Protein AF-B5I6D5-F1 (afdb_monomer)

InterPro domains:
  IPR000600 ROK family [PF00480] (2-60)
  IPR043129 ATPase, nucleotide binding domain [SSF53067] (3-64)

Radius of gyration: 16.86 Å; Cα contacts (8 Å, |Δi|>4): 44; chains: 1; bounding box: 32×17×51 Å

Organism: Streptomyces sviceus (strain ATCC 29083 / DSM 924 / JCM 4929 / NBRC 13980 / NCIMB 11184 / NRRL 5439 / UC 5370) (NCBI:txid463191)

Solvent-accessible surface area (backbone atoms only — not comparable to full-atom values): 4245 Å² total; per-residue (Å²): 138,86,56,57,70,46,74,39,56,70,79,69,39,71,55,46,62,84,51,52,50,60,49,52,51,50,48,60,72,64,37,85,46,82,68,49,72,63,48,41,81,43,64,50,86,53,64,87,48,43,61,59,53,49,53,52,50,53,56,51,52,54,50,53,54,56,65,74,75,111

Foldseek 3Di:
DQAQEDEDADPLLVPPCVPVVVVVVVLVVVPPDVRSPRYYYYYDPCHPCCVVVVVVVVVVVVVVVVVVVD

Secondary structure (DSSP, 8-state):
----EEEE-TTGGGGTHHHHHHHHHHHHHH--STTTTTPEEEE-SSGGGHHHHHHHHHHHHHHHHHHH--

Mean predicted aligned error: 7.59 Å

Sequence (70 aa):
MEIDIAVIGGGVGKAGDVLFDPLRKALADYATLSFVQRLTIVPAQMGTDAGLVGAAAAALAKRTDTAAVV

pLDDT: mean 82.56, std 12.43, range [51.69, 95.56]

Structure (mmCIF, N/CA/C/O backbone):
data_AF-B5I6D5-F1
#
_entry.id   AF-B5I6D5-F1
#
loop_
_atom_site.group_PDB
_atom_site.id
_atom_site.type_symbol
_atom_site.label_atom_id
_atom_site.label_alt_id
_atom_site.label_comp_id
_atom_site.label_asym_id
_atom_site.label_entity_id
_atom_site.label_seq_id
_atom_site.pdbx_PDB_ins_code
_atom_site.Cartn_x
_atom_site.Cartn_y
_atom_site.Cartn_z
_atom_site.occupancy
_atom_site.B_iso_or_equiv
_atom_site.auth_seq_id
_atom_site.auth_comp_id
_atom_site.auth_asym_id
_atom_site.auth_atom_id
_atom_site.pdbx_PDB_model_num
ATOM 1 N N . MET A 1 1 ? -14.898 8.937 -7.118 1.00 54.69 1 MET A N 1
ATOM 2 C CA . MET A 1 1 ? -13.964 7.796 -7.140 1.00 54.69 1 MET A CA 1
ATOM 3 C C . MET A 1 1 ? -14.290 6.948 -5.929 1.00 54.69 1 MET A C 1
ATOM 5 O O . MET A 1 1 ? -14.174 7.457 -4.822 1.00 54.69 1 MET A O 1
ATOM 9 N N . GLU A 1 2 ? -14.800 5.740 -6.137 1.00 73.62 2 GLU A N 1
ATOM 10 C CA . GLU A 1 2 ? -15.009 4.748 -5.077 1.00 73.62 2 GLU A CA 1
ATOM 11 C C . GLU A 1 2 ? -13.764 3.854 -5.031 1.00 73.62 2 GLU A C 1
ATOM 13 O O . GLU A 1 2 ? -13.212 3.541 -6.086 1.00 73.62 2 GLU A O 1
ATOM 18 N N . ILE A 1 3 ? -13.255 3.545 -3.836 1.00 79.44 3 ILE A N 1
ATOM 19 C CA . ILE A 1 3 ? -12.039 2.740 -3.663 1.00 79.44 3 ILE A CA 1
ATOM 20 C C . ILE A 1 3 ? -12.413 1.473 -2.904 1.00 79.44 3 ILE A C 1
ATOM 22 O O . ILE A 1 3 ? -12.829 1.547 -1.751 1.00 79.44 3 ILE A O 1
ATOM 26 N N . ASP A 1 4 ? -12.201 0.323 -3.539 1.00 85.00 4 ASP A N 1
ATOM 27 C CA . ASP A 1 4 ? -12.506 -0.987 -2.955 1.00 85.00 4 ASP A CA 1
ATOM 28 C C . ASP A 1 4 ? -11.298 -1.624 -2.255 1.00 85.00 4 ASP A C 1
ATOM 30 O O . ASP A 1 4 ? -11.454 -2.417 -1.328 1.00 85.00 4 ASP A O 1
ATOM 34 N N . ILE A 1 5 ? -10.073 -1.279 -2.671 1.00 89.31 5 ILE A N 1
ATOM 35 C CA . ILE A 1 5 ? -8.845 -1.868 -2.129 1.00 89.31 5 ILE A CA 1
ATOM 36 C C . ILE A 1 5 ? -7.745 -0.828 -1.917 1.00 89.31 5 ILE A C 1
ATOM 38 O O . ILE A 1 5 ? -7.452 -0.012 -2.791 1.00 89.31 5 ILE A O 1
ATOM 42 N N . ALA A 1 6 ? -7.103 -0.895 -0.753 1.00 89.38 6 ALA A N 1
ATOM 43 C CA . ALA A 1 6 ? -5.913 -0.130 -0.416 1.00 89.38 6 ALA A CA 1
ATOM 44 C C . ALA A 1 6 ? -4.755 -1.088 -0.116 1.00 89.38 6 ALA A C 1
ATOM 46 O O . ALA A 1 6 ? -4.834 -1.926 0.782 1.00 89.38 6 ALA A O 1
ATOM 47 N N . VAL A 1 7 ? -3.661 -0.953 -0.864 1.00 91.88 7 VAL A N 1
ATOM 48 C CA . VAL A 1 7 ? -2.457 -1.772 -0.686 1.00 91.88 7 VAL A CA 1
ATOM 49 C C . VAL A 1 7 ? -1.409 -0.971 0.084 1.00 91.88 7 VAL A C 1
ATOM 51 O O . VAL A 1 7 ? -1.000 0.100 -0.362 1.00 91.88 7 VAL A O 1
ATOM 54 N N . ILE A 1 8 ? -0.943 -1.492 1.221 1.00 91.94 8 ILE A N 1
ATOM 55 C CA . ILE A 1 8 ? 0.106 -0.860 2.035 1.00 91.94 8 ILE A CA 1
ATOM 56 C C . ILE A 1 8 ? 1.447 -1.543 1.761 1.00 91.94 8 ILE A C 1
ATOM 58 O O . ILE A 1 8 ? 1.642 -2.718 2.075 1.00 91.94 8 ILE A O 1
ATOM 62 N N . GLY A 1 9 ? 2.375 -0.797 1.161 1.00 89.25 9 GLY A N 1
ATOM 63 C CA . GLY A 1 9 ? 3.723 -1.265 0.834 1.00 89.25 9 GLY A CA 1
ATOM 64 C C . GLY A 1 9 ? 4.823 -0.750 1.765 1.00 89.25 9 GLY A C 1
ATOM 65 O O . GLY A 1 9 ? 4.575 -0.122 2.793 1.00 89.25 9 GLY A O 1
ATOM 66 N N . GLY A 1 10 ? 6.071 -1.010 1.371 1.00 85.88 10 GLY A N 1
ATOM 67 C CA . GLY A 1 10 ? 7.266 -0.533 2.071 1.00 85.88 10 GLY A CA 1
ATOM 68 C C . GLY A 1 10 ? 7.568 -1.266 3.383 1.00 85.88 10 GLY A C 1
ATOM 69 O O . GLY A 1 10 ? 6.998 -2.313 3.686 1.00 85.88 10 GLY A O 1
ATOM 70 N N . GLY A 1 11 ? 8.500 -0.715 4.168 1.00 85.06 11 GLY A N 1
ATOM 71 C CA . GLY A 1 11 ? 8.905 -1.297 5.456 1.00 85.06 11 GLY A CA 1
ATOM 72 C C . GLY A 1 11 ? 7.765 -1.355 6.474 1.00 85.06 11 GLY A C 1
ATOM 73 O O . GLY A 1 11 ? 7.664 -2.320 7.223 1.00 85.06 11 GLY A O 1
ATOM 74 N N . VAL A 1 12 ? 6.860 -0.374 6.440 1.00 87.06 12 VAL A N 1
ATOM 75 C CA . VAL A 1 12 ? 5.684 -0.312 7.320 1.00 87.06 12 VAL A CA 1
ATOM 76 C C . VAL A 1 12 ? 4.687 -1.436 7.043 1.00 87.06 12 VAL A C 1
ATOM 78 O O . VAL A 1 12 ? 4.151 -2.009 7.983 1.00 87.06 12 VAL A O 1
ATOM 81 N N . GLY A 1 13 ? 4.510 -1.846 5.782 1.00 86.62 13 GLY A N 1
ATOM 82 C CA . GLY A 1 13 ? 3.649 -2.979 5.428 1.00 86.62 13 GLY A CA 1
ATOM 83 C C . GLY A 1 13 ? 4.113 -4.318 6.019 1.00 86.62 13 GLY A C 1
ATOM 84 O O . GLY A 1 13 ? 3.318 -5.248 6.112 1.00 86.62 13 GLY A O 1
ATOM 85 N N . LYS A 1 14 ? 5.373 -4.417 6.475 1.00 86.31 14 LYS A N 1
ATOM 86 C CA . LYS A 1 14 ? 5.916 -5.605 7.157 1.00 86.31 14 LYS A CA 1
ATOM 87 C C . LYS A 1 14 ? 5.565 -5.674 8.644 1.00 86.31 14 LYS A C 1
ATOM 89 O O . LYS A 1 14 ? 5.861 -6.682 9.275 1.00 86.31 14 LYS A O 1
ATOM 94 N N . ALA A 1 15 ? 4.958 -4.628 9.203 1.00 89.62 15 ALA A N 1
ATOM 95 C CA . ALA A 1 15 ? 4.588 -4.590 10.614 1.00 89.62 15 ALA A CA 1
ATOM 96 C C . ALA A 1 15 ? 3.490 -5.615 10.964 1.00 89.62 15 ALA A C 1
ATOM 98 O O . ALA A 1 15 ? 3.345 -5.983 12.125 1.00 89.62 15 ALA A O 1
ATOM 99 N N . GLY A 1 16 ? 2.747 -6.119 9.971 1.00 87.81 16 GLY A N 1
ATOM 100 C CA . GLY A 1 16 ? 1.700 -7.111 10.199 1.00 87.81 16 GLY A CA 1
ATOM 101 C C . GLY A 1 16 ? 0.566 -6.543 11.051 1.00 87.81 16 GLY A C 1
ATOM 102 O O . GLY A 1 16 ? 0.226 -5.360 10.947 1.00 87.81 16 GLY A O 1
ATOM 103 N N . ASP A 1 17 ? -0.023 -7.382 11.894 1.00 91.44 17 ASP A N 1
ATOM 104 C CA . ASP A 1 17 ? -1.264 -7.069 12.611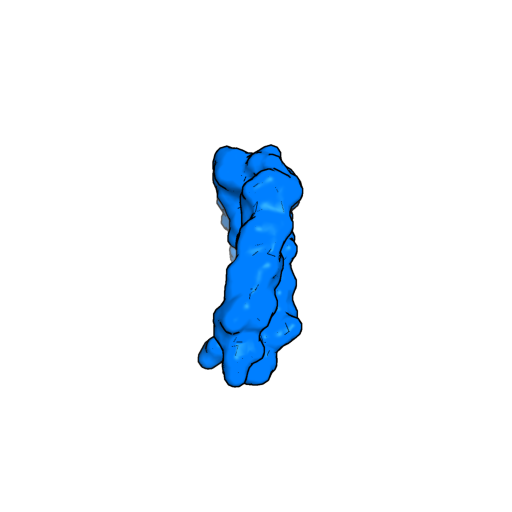 1.00 91.44 17 ASP A CA 1
ATOM 105 C C . ASP A 1 17 ? -1.155 -5.834 13.516 1.00 91.44 17 ASP A C 1
ATOM 107 O O . ASP A 1 17 ? -2.120 -5.084 13.643 1.00 91.44 17 ASP A O 1
ATOM 111 N N . VAL A 1 18 ? 0.043 -5.518 14.029 1.00 93.56 18 VAL A N 1
ATOM 112 C CA . VAL A 1 18 ? 0.280 -4.303 14.835 1.00 93.56 18 VAL A CA 1
ATOM 113 C C . VAL A 1 18 ? -0.057 -3.006 14.083 1.00 93.56 18 VAL A C 1
ATOM 115 O O . VAL A 1 18 ? -0.372 -1.998 14.709 1.00 93.56 18 VAL A O 1
ATOM 118 N N . LEU A 1 19 ? 0.001 -3.025 12.746 1.00 91.56 19 LEU A N 1
ATOM 119 C CA . LEU A 1 19 ? -0.401 -1.917 11.881 1.00 91.56 19 LEU A CA 1
ATOM 120 C C . LEU A 1 19 ? -1.805 -2.140 11.308 1.00 91.56 19 LEU A C 1
ATOM 122 O O . LEU A 1 19 ? -2.620 -1.217 11.303 1.00 91.56 19 LEU A O 1
ATOM 126 N N . PHE A 1 20 ? -2.094 -3.344 10.805 1.00 91.38 20 PHE A N 1
ATOM 127 C CA . PHE A 1 20 ? -3.333 -3.601 10.066 1.00 91.38 20 PHE A CA 1
ATOM 128 C C . PHE A 1 20 ? -4.577 -3.661 10.960 1.00 91.38 20 PHE A C 1
ATOM 130 O O . PHE A 1 20 ? -5.631 -3.190 10.536 1.00 91.38 20 PHE A O 1
ATOM 137 N N . ASP A 1 21 ? -4.483 -4.162 12.190 1.00 92.06 21 ASP A N 1
ATOM 138 C CA . ASP A 1 21 ? -5.626 -4.215 13.109 1.00 92.06 21 ASP A CA 1
ATOM 139 C C . ASP A 1 21 ? -6.119 -2.831 13.55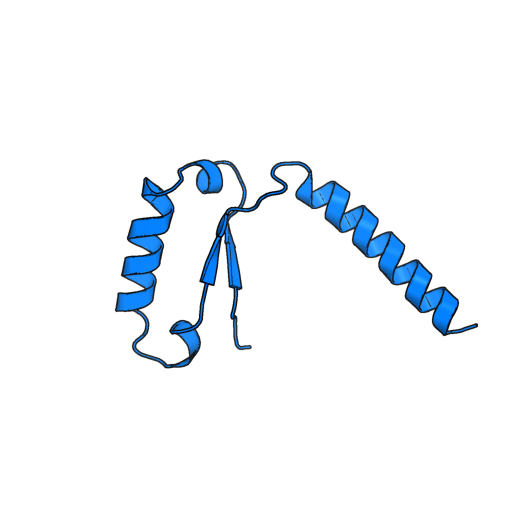4 1.00 92.06 21 ASP A C 1
ATOM 141 O O . ASP A 1 21 ? -7.317 -2.557 13.406 1.00 92.06 21 ASP A O 1
ATOM 145 N N . PRO A 1 22 ? -5.257 -1.910 14.033 1.00 91.81 22 PRO A N 1
ATOM 146 C CA . PRO A 1 22 ? -5.710 -0.563 14.365 1.00 91.81 22 PRO A CA 1
ATOM 147 C C . PRO A 1 22 ? -6.202 0.207 13.132 1.00 91.81 22 PRO A C 1
ATOM 149 O O . PRO A 1 22 ? -7.146 0.985 13.251 1.00 91.81 22 PRO A O 1
ATOM 152 N N . LEU A 1 23 ? -5.635 -0.042 11.945 1.00 89.31 23 LEU A N 1
ATOM 153 C CA . LEU A 1 23 ? -6.127 0.531 10.686 1.00 89.31 23 LEU A CA 1
ATOM 154 C C . LEU A 1 23 ? -7.549 0.069 10.351 1.00 89.31 23 LEU A C 1
ATOM 156 O O . LEU A 1 23 ? -8.394 0.901 10.027 1.00 89.31 23 LEU A O 1
ATOM 160 N N . ARG A 1 24 ? -7.832 -1.236 10.448 1.00 87.44 24 ARG A N 1
ATOM 161 C CA . ARG A 1 24 ? -9.180 -1.788 10.217 1.00 87.44 24 ARG A CA 1
ATOM 162 C C . ARG A 1 24 ? -10.190 -1.214 11.204 1.00 87.44 24 ARG A C 1
ATOM 164 O O . ARG A 1 24 ? -11.290 -0.845 10.801 1.00 87.44 24 ARG A O 1
ATOM 171 N N . LYS A 1 25 ? -9.806 -1.102 12.479 1.00 88.00 25 LYS A N 1
ATOM 172 C CA . LYS A 1 25 ? -10.656 -0.514 13.517 1.00 88.00 25 LYS A CA 1
ATOM 173 C C . LYS A 1 25 ? -10.955 0.957 13.233 1.00 88.00 25 LYS A C 1
ATOM 175 O O . LYS A 1 25 ? -12.116 1.341 13.212 1.00 88.00 25 LYS A O 1
ATOM 180 N N . ALA A 1 26 ? -9.928 1.750 12.932 1.00 87.31 26 ALA A N 1
ATOM 181 C CA . ALA A 1 26 ? -10.107 3.153 12.585 1.00 87.31 26 ALA A CA 1
ATOM 182 C C . ALA A 1 26 ? -10.994 3.315 11.342 1.00 87.31 26 ALA A C 1
ATOM 184 O O . ALA A 1 26 ? -11.902 4.139 11.348 1.00 87.31 26 ALA A O 1
ATOM 185 N N . LEU A 1 27 ? -10.790 2.509 10.295 1.00 83.44 27 LEU A N 1
ATOM 186 C CA . LEU A 1 27 ? -11.659 2.536 9.116 1.00 83.44 27 LEU A CA 1
ATOM 187 C C . LEU A 1 27 ? -13.120 2.239 9.459 1.00 83.44 27 LEU A C 1
ATOM 189 O O . LEU A 1 27 ? -13.998 2.928 8.949 1.00 83.44 27 LEU A O 1
ATOM 193 N N . ALA A 1 28 ? -13.379 1.250 10.317 1.00 79.38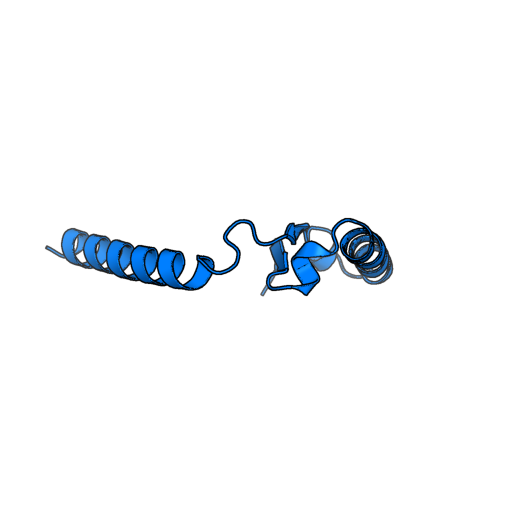 28 ALA A N 1
ATOM 194 C CA . ALA A 1 28 ? -14.730 0.939 10.771 1.00 79.38 28 ALA A CA 1
ATOM 195 C C . ALA A 1 28 ? -15.352 2.108 11.557 1.00 79.38 28 ALA A C 1
ATOM 197 O O . ALA A 1 28 ? -16.514 2.440 11.330 1.00 79.38 28 ALA A O 1
ATOM 198 N N . ASP A 1 29 ? -14.570 2.777 12.408 1.00 81.12 29 ASP A N 1
ATOM 199 C CA . ASP A 1 29 ? -15.020 3.935 13.190 1.00 81.12 29 ASP A CA 1
ATOM 200 C C . ASP A 1 29 ? -15.306 5.163 12.296 1.00 81.12 29 ASP A C 1
ATOM 202 O O . ASP A 1 29 ? -16.249 5.918 12.542 1.00 81.12 29 ASP A O 1
ATOM 206 N N . TYR A 1 30 ? -14.535 5.349 11.217 1.00 72.88 30 TYR A N 1
ATOM 207 C CA . TYR A 1 30 ? -14.736 6.422 10.233 1.00 72.88 30 TYR A CA 1
ATOM 208 C C . TYR A 1 30 ? -15.782 6.092 9.155 1.00 72.88 30 TYR A C 1
ATOM 210 O O . TYR A 1 30 ? -16.206 7.001 8.435 1.00 72.88 30 TYR A O 1
ATOM 218 N N . ALA A 1 31 ? -16.245 4.841 9.046 1.00 63.53 31 ALA A N 1
ATOM 219 C CA . ALA A 1 31 ? -17.214 4.375 8.045 1.00 63.53 31 ALA A CA 1
ATOM 220 C C . ALA A 1 31 ? -18.663 4.834 8.324 1.00 63.53 31 ALA A C 1
ATOM 222 O O . ALA A 1 31 ? -19.627 4.088 8.142 1.00 63.53 31 ALA A O 1
ATOM 223 N N . THR A 1 32 ? -18.828 6.100 8.711 1.00 60.88 32 THR A N 1
ATOM 224 C CA . THR A 1 32 ? -20.119 6.803 8.795 1.00 60.88 32 THR A CA 1
ATOM 225 C C . THR A 1 32 ? -20.765 7.012 7.420 1.00 60.88 32 THR A C 1
ATOM 227 O O . THR A 1 32 ? -21.950 7.326 7.336 1.00 60.88 32 THR A O 1
ATOM 230 N N . LEU A 1 33 ? -20.015 6.796 6.334 1.00 57.47 33 LEU A N 1
ATOM 231 C CA . LEU A 1 33 ? -20.475 6.896 4.954 1.00 57.47 33 LEU A CA 1
ATOM 232 C C . LEU A 1 33 ? -20.253 5.568 4.209 1.00 57.47 33 LEU A C 1
ATOM 234 O O . LEU A 1 33 ? -19.181 4.963 4.274 1.00 57.47 33 LEU A O 1
ATOM 238 N N . SER A 1 34 ? -21.271 5.128 3.467 1.00 61.22 34 SER A N 1
ATOM 239 C CA . SER A 1 34 ? -21.394 3.798 2.841 1.00 61.22 34 SER A CA 1
ATOM 240 C C . SER A 1 34 ? -20.254 3.405 1.890 1.00 61.22 34 SER A C 1
ATOM 242 O O . SER A 1 34 ? -20.100 2.228 1.579 1.00 61.22 34 SER A O 1
ATOM 244 N N . PHE A 1 35 ? -19.448 4.367 1.433 1.00 59.91 35 PHE A N 1
ATOM 245 C CA . PHE A 1 35 ? -18.341 4.143 0.500 1.00 59.91 35 PHE A CA 1
ATOM 246 C C . PHE A 1 35 ? -17.066 3.596 1.160 1.00 59.91 35 PHE A C 1
ATOM 248 O O . PHE A 1 35 ? -16.225 3.042 0.464 1.00 59.91 35 PHE A O 1
ATOM 255 N N . VAL A 1 36 ? -16.903 3.720 2.485 1.00 59.56 36 VAL A N 1
ATOM 256 C CA . VAL A 1 36 ? -15.727 3.164 3.194 1.00 59.56 36 VAL A CA 1
ATOM 257 C C . VAL A 1 36 ? -15.988 1.743 3.705 1.00 59.56 36 VAL A C 1
ATOM 259 O O . VAL A 1 36 ? -15.051 1.011 4.004 1.00 59.56 36 VAL A O 1
ATOM 262 N N . GLN A 1 37 ? -17.254 1.313 3.766 1.00 64.50 37 GLN A N 1
ATOM 263 C CA . GLN A 1 37 ? -17.649 0.010 4.323 1.00 64.50 37 GLN A CA 1
ATOM 264 C C . GLN A 1 37 ? -17.094 -1.191 3.546 1.00 64.50 37 GLN A C 1
ATOM 266 O O . GLN A 1 37 ? -16.998 -2.282 4.102 1.00 64.50 37 GLN A O 1
ATOM 271 N N . ARG A 1 38 ? -16.742 -1.006 2.270 1.00 74.88 38 ARG A N 1
ATOM 272 C CA . ARG A 1 38 ? -16.190 -2.063 1.408 1.00 74.88 38 ARG A CA 1
ATOM 273 C C . ARG A 1 38 ? -14.679 -1.973 1.208 1.00 74.88 38 ARG A C 1
ATOM 275 O O . ARG A 1 38 ? -14.114 -2.827 0.529 1.00 74.88 38 ARG A O 1
ATOM 282 N N . LEU A 1 39 ? -14.019 -0.975 1.800 1.00 84.00 39 LEU A N 1
ATOM 283 C CA . LEU A 1 39 ? -12.588 -0.779 1.616 1.00 84.00 39 LEU A CA 1
ATOM 284 C C . LEU A 1 39 ? -11.797 -1.910 2.284 1.00 84.00 39 LEU A C 1
ATOM 286 O O . LEU A 1 39 ? -11.789 -2.055 3.506 1.00 84.00 39 LEU A O 1
ATOM 290 N N . THR A 1 40 ? -11.076 -2.678 1.475 1.00 87.06 40 THR A N 1
ATOM 291 C CA . THR A 1 40 ? -10.200 -3.754 1.943 1.00 87.06 40 THR A CA 1
ATOM 292 C C . THR A 1 40 ? -8.757 -3.260 2.016 1.00 87.06 40 THR A C 1
ATOM 294 O O . THR A 1 40 ? -8.187 -2.853 1.006 1.00 87.06 40 THR A O 1
ATOM 297 N N . ILE A 1 41 ? -8.131 -3.321 3.197 1.00 89.44 41 ILE A N 1
ATOM 298 C CA . ILE A 1 41 ? -6.693 -3.050 3.343 1.00 89.44 41 ILE A CA 1
ATOM 299 C C . ILE A 1 41 ? -5.908 -4.361 3.240 1.00 89.44 41 ILE A C 1
ATOM 301 O O . ILE A 1 41 ? -6.153 -5.288 4.016 1.00 89.44 41 ILE A O 1
ATOM 305 N N . VAL A 1 42 ? -4.917 -4.409 2.346 1.00 91.00 42 VAL A N 1
ATOM 306 C CA . VAL A 1 42 ? -4.007 -5.556 2.190 1.00 91.00 42 VAL A CA 1
ATOM 307 C C . VAL A 1 42 ? -2.529 -5.135 2.197 1.00 91.00 42 VAL A C 1
ATOM 309 O O . VAL A 1 42 ? -2.197 -4.033 1.752 1.00 91.00 42 VAL A O 1
ATOM 312 N N . PRO A 1 43 ? -1.607 -5.990 2.674 1.00 91.38 43 PRO A N 1
ATOM 313 C CA . PRO A 1 43 ? -0.174 -5.755 2.523 1.00 91.38 43 PRO A CA 1
ATOM 314 C C . PRO A 1 43 ? 0.280 -5.951 1.070 1.00 91.38 43 PRO A C 1
ATOM 316 O O . PRO A 1 43 ? -0.227 -6.814 0.350 1.00 91.38 43 PRO A O 1
ATOM 319 N N . ALA A 1 44 ? 1.288 -5.189 0.640 1.00 91.81 44 ALA A N 1
ATOM 320 C CA . ALA A 1 44 ? 1.922 -5.395 -0.659 1.00 91.81 44 ALA A CA 1
ATOM 321 C C . ALA A 1 44 ? 2.715 -6.711 -0.680 1.00 91.81 44 ALA A C 1
ATOM 323 O O . ALA A 1 44 ? 3.668 -6.883 0.078 1.00 91.81 44 ALA A O 1
ATOM 324 N N . GLN A 1 45 ? 2.369 -7.615 -1.597 1.00 89.31 45 GLN A N 1
ATOM 325 C CA . GLN A 1 45 ? 3.024 -8.925 -1.701 1.00 89.31 45 GLN A CA 1
ATOM 326 C C . GLN A 1 45 ? 4.355 -8.895 -2.464 1.00 89.31 45 GLN A C 1
ATOM 328 O O . GLN A 1 45 ? 5.210 -9.741 -2.236 1.00 89.31 45 GLN A O 1
ATOM 333 N N . MET A 1 46 ? 4.549 -7.920 -3.356 1.00 86.12 46 MET A N 1
ATOM 334 C CA . MET A 1 46 ? 5.712 -7.880 -4.256 1.00 86.12 46 MET A CA 1
ATOM 335 C C . MET A 1 46 ? 6.928 -7.136 -3.687 1.00 86.12 46 MET A C 1
ATOM 337 O O . MET A 1 46 ? 7.981 -7.120 -4.314 1.00 86.12 46 MET A O 1
ATOM 341 N N . GLY A 1 47 ? 6.813 -6.508 -2.512 1.00 86.12 47 GLY A N 1
ATOM 342 C CA . GLY A 1 47 ? 7.940 -5.837 -1.857 1.00 86.12 47 GLY A CA 1
ATOM 343 C C . GLY A 1 47 ? 8.688 -4.854 -2.771 1.00 86.12 47 GLY A C 1
ATOM 344 O O . GLY A 1 47 ? 8.080 -3.978 -3.383 1.00 86.12 47 GLY A O 1
ATOM 345 N N . THR A 1 48 ? 10.014 -4.998 -2.847 1.00 87.94 48 THR A N 1
ATOM 346 C CA . THR A 1 48 ? 10.906 -4.183 -3.695 1.00 87.94 48 THR A CA 1
ATOM 347 C C . THR A 1 48 ? 10.700 -4.407 -5.188 1.00 87.94 48 THR A C 1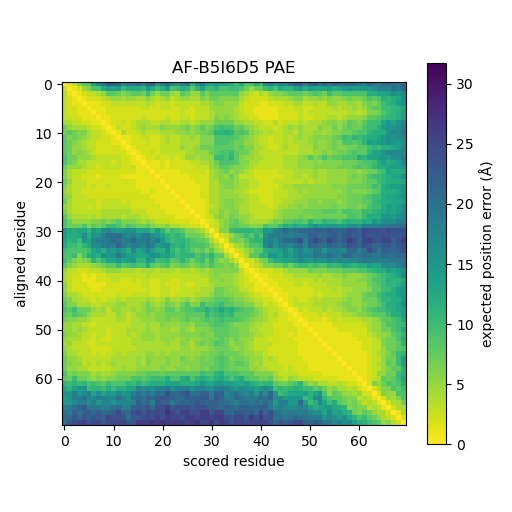
ATOM 349 O O . THR A 1 48 ? 11.007 -3.525 -5.988 1.00 87.94 48 THR A O 1
ATOM 352 N N . ASP A 1 49 ? 10.139 -5.552 -5.565 1.00 91.06 49 ASP A N 1
ATOM 353 C CA . ASP A 1 49 ? 10.010 -5.954 -6.962 1.00 91.06 49 ASP A CA 1
ATOM 354 C C . ASP A 1 49 ? 8.764 -5.354 -7.616 1.00 91.06 49 ASP A C 1
ATOM 356 O O . ASP A 1 49 ? 8.643 -5.369 -8.839 1.00 91.06 49 ASP A O 1
ATOM 360 N N . ALA A 1 50 ? 7.862 -4.753 -6.830 1.00 91.12 50 ALA A N 1
ATOM 361 C CA . ALA A 1 50 ? 6.622 -4.150 -7.316 1.00 91.12 50 ALA A CA 1
ATOM 362 C C . ALA A 1 50 ? 6.853 -3.157 -8.471 1.00 91.12 50 ALA A C 1
ATOM 364 O O . ALA A 1 50 ? 6.081 -3.130 -9.428 1.00 91.12 50 ALA A O 1
ATOM 365 N N . GLY A 1 51 ? 7.936 -2.373 -8.413 1.00 90.62 51 GLY A N 1
ATOM 366 C CA . GLY A 1 51 ? 8.284 -1.421 -9.470 1.00 90.62 51 GLY A CA 1
ATOM 367 C C . GLY A 1 51 ? 8.715 -2.102 -10.770 1.00 90.62 51 GLY A C 1
ATOM 368 O O . GLY A 1 51 ? 8.235 -1.744 -11.845 1.00 90.62 51 GLY A O 1
ATOM 369 N N . LEU A 1 52 ? 9.577 -3.118 -10.676 1.00 95.44 52 LEU A N 1
ATOM 370 C CA . LEU A 1 52 ? 10.042 -3.882 -11.836 1.00 95.44 52 LEU A CA 1
ATOM 371 C C . LEU A 1 52 ? 8.901 -4.681 -12.470 1.00 95.44 52 LEU A C 1
ATOM 373 O O . LEU A 1 52 ? 8.723 -4.643 -13.689 1.00 95.44 52 LEU A O 1
ATOM 377 N N . VAL A 1 53 ? 8.091 -5.351 -11.648 1.00 94.56 53 VAL A N 1
ATOM 378 C CA . VAL A 1 53 ? 6.924 -6.110 -12.113 1.00 94.56 53 VAL A CA 1
ATOM 379 C C . VAL A 1 53 ? 5.902 -5.178 -12.765 1.00 94.56 53 VAL A C 1
ATOM 381 O O . VAL A 1 53 ? 5.406 -5.483 -13.849 1.00 94.56 53 VAL A O 1
ATOM 384 N N . GLY A 1 54 ? 5.636 -4.011 -12.170 1.00 92.62 54 GLY A N 1
ATOM 385 C CA . GLY A 1 54 ? 4.746 -3.002 -12.746 1.00 92.62 54 GLY A CA 1
ATOM 386 C C . GLY A 1 54 ? 5.240 -2.469 -14.093 1.00 92.62 54 GLY A C 1
ATOM 387 O O . GLY A 1 54 ? 4.459 -2.362 -15.039 1.00 92.62 54 GLY A O 1
ATOM 388 N N . ALA A 1 55 ? 6.542 -2.199 -14.221 1.00 95.56 55 ALA A N 1
ATOM 389 C CA . ALA A 1 55 ? 7.1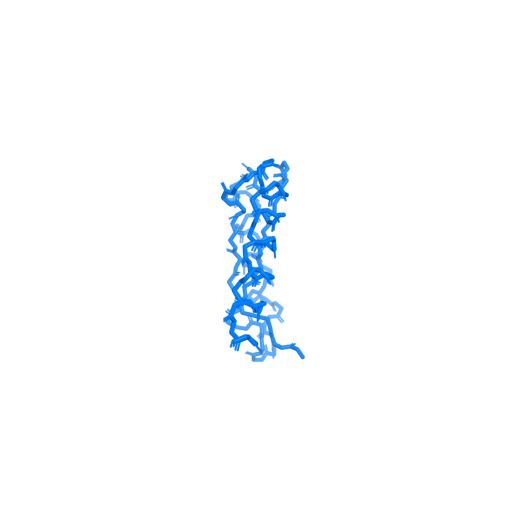39 -1.756 -15.480 1.00 95.56 55 ALA A CA 1
ATOM 390 C C . ALA A 1 55 ? 7.026 -2.827 -16.579 1.00 95.56 55 ALA A C 1
ATOM 392 O O . ALA A 1 55 ? 6.641 -2.518 -17.711 1.00 95.56 55 ALA A O 1
ATOM 393 N N . ALA A 1 56 ? 7.301 -4.092 -16.247 1.00 95.31 56 ALA A N 1
ATOM 394 C CA . ALA A 1 56 ? 7.142 -5.205 -17.178 1.00 95.31 56 ALA A CA 1
ATOM 395 C C . ALA A 1 56 ? 5.676 -5.383 -17.608 1.00 95.31 56 ALA A C 1
ATOM 397 O O . ALA A 1 56 ? 5.399 -5.525 -18.801 1.00 95.31 56 ALA A O 1
ATOM 398 N N . ALA A 1 57 ? 4.734 -5.313 -16.661 1.00 94.75 57 ALA A N 1
ATOM 399 C CA . ALA A 1 57 ? 3.300 -5.390 -16.937 1.00 94.75 57 ALA A CA 1
ATOM 400 C C . ALA A 1 57 ? 2.832 -4.252 -17.859 1.00 94.75 57 ALA A C 1
ATOM 402 O O . ALA A 1 57 ? 2.112 -4.501 -18.825 1.00 94.75 57 ALA A O 1
ATOM 403 N N . ALA A 1 58 ? 3.299 -3.021 -17.630 1.00 94.38 58 ALA A N 1
ATOM 404 C CA . ALA A 1 58 ? 2.981 -1.879 -18.484 1.00 94.38 58 ALA A CA 1
ATOM 405 C C . ALA A 1 58 ? 3.525 -2.049 -19.914 1.00 94.38 58 ALA A C 1
ATOM 407 O O . ALA A 1 58 ? 2.831 -1.746 -20.887 1.00 94.38 58 ALA A O 1
ATOM 408 N N . ALA A 1 59 ? 4.748 -2.566 -20.061 1.00 95.0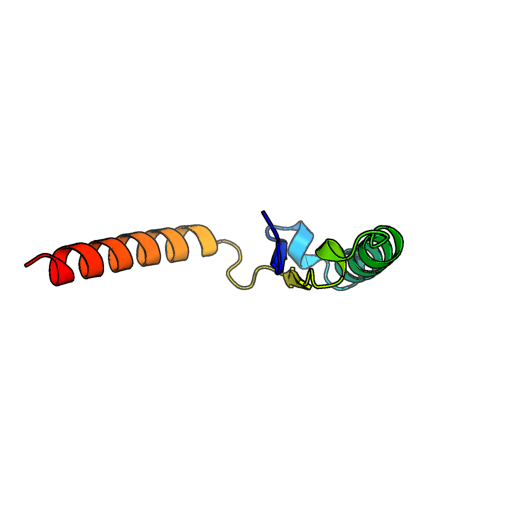6 59 ALA A N 1
ATOM 409 C CA . ALA A 1 59 ? 5.333 -2.852 -21.370 1.00 95.06 59 ALA A CA 1
ATOM 410 C C . ALA A 1 59 ? 4.598 -3.989 -22.107 1.00 95.06 59 ALA A C 1
ATOM 412 O O . ALA A 1 59 ? 4.435 -3.933 -23.326 1.00 95.06 59 ALA A O 1
ATOM 413 N N . LEU A 1 60 ? 4.141 -5.016 -21.379 1.00 94.56 60 LEU A N 1
ATOM 414 C CA . LEU A 1 60 ? 3.311 -6.102 -21.910 1.00 94.56 60 LEU A CA 1
ATOM 415 C C . LEU A 1 60 ? 1.945 -5.592 -22.385 1.00 94.56 60 LEU A C 1
ATOM 417 O O . LEU A 1 60 ? 1.566 -5.880 -23.517 1.00 94.56 60 LEU A O 1
ATOM 421 N N . ALA A 1 61 ? 1.252 -4.792 -21.570 1.00 92.62 61 ALA A N 1
ATOM 422 C CA . ALA A 1 61 ? -0.061 -4.236 -21.905 1.00 92.62 61 ALA A CA 1
ATOM 423 C C . ALA A 1 61 ? -0.018 -3.382 -23.181 1.00 92.62 61 ALA A C 1
ATOM 425 O O . ALA A 1 61 ? -0.822 -3.582 -24.087 1.00 92.62 61 ALA A O 1
ATOM 426 N N . LYS A 1 62 ? 0.997 -2.516 -23.313 1.00 85.12 62 LYS A N 1
ATOM 427 C CA . LYS A 1 62 ? 1.209 -1.713 -24.530 1.00 85.12 62 LYS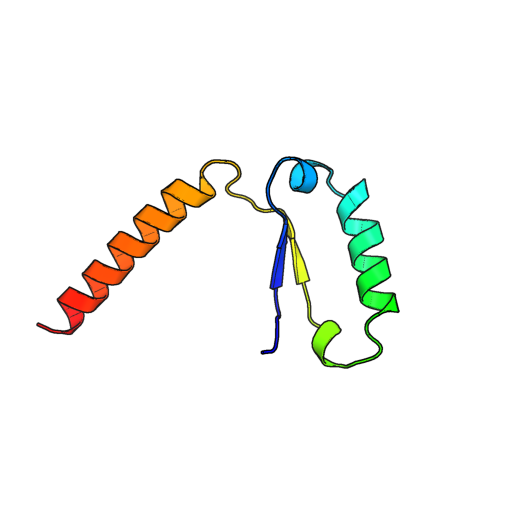 A CA 1
ATOM 428 C C . LYS A 1 62 ? 1.428 -2.564 -25.782 1.00 85.12 62 LYS A C 1
ATOM 430 O O . LYS A 1 62 ? 1.063 -2.146 -26.872 1.00 85.12 62 LYS A O 1
ATOM 435 N N . ARG A 1 63 ? 2.031 -3.749 -25.647 1.00 82.50 63 ARG A N 1
ATOM 436 C CA . ARG A 1 63 ? 2.220 -4.681 -26.769 1.00 82.50 63 ARG A CA 1
ATOM 437 C C . ARG A 1 63 ? 0.900 -5.290 -27.229 1.00 82.50 63 ARG A C 1
ATOM 439 O O . ARG A 1 63 ? 0.705 -5.445 -28.429 1.00 82.50 63 ARG A O 1
ATOM 446 N N . THR A 1 64 ? 0.027 -5.628 -26.284 1.00 74.94 64 THR A N 1
ATOM 447 C CA . THR A 1 64 ? -1.314 -6.146 -26.571 1.00 74.94 64 THR A CA 1
ATOM 448 C C . THR A 1 64 ? -2.179 -5.084 -27.245 1.00 74.94 64 THR A C 1
ATOM 450 O O . THR A 1 64 ? -2.855 -5.405 -28.215 1.00 74.94 64 THR A O 1
ATOM 453 N N . ASP A 1 65 ? -2.083 -3.823 -26.813 1.00 68.44 65 ASP A N 1
ATOM 454 C CA . ASP A 1 65 ? -2.769 -2.706 -27.477 1.00 68.44 65 ASP A CA 1
ATOM 455 C C . ASP A 1 65 ? -2.288 -2.528 -28.922 1.00 68.44 65 ASP A C 1
ATOM 457 O O . ASP A 1 65 ? -3.101 -2.412 -29.831 1.00 68.44 65 ASP A O 1
ATOM 461 N N . THR A 1 66 ? -0.975 -2.576 -29.173 1.00 64.50 66 THR A N 1
ATOM 462 C CA . THR A 1 66 ? -0.451 -2.482 -30.545 1.00 64.50 66 THR A CA 1
ATOM 463 C C . THR A 1 66 ? -0.872 -3.672 -31.409 1.00 64.50 66 THR A C 1
ATOM 465 O O . THR A 1 66 ? -1.173 -3.479 -32.580 1.00 64.50 66 THR A O 1
ATOM 468 N N . ALA A 1 67 ? -0.922 -4.886 -30.852 1.00 60.72 67 ALA A N 1
ATOM 469 C CA . ALA A 1 67 ? -1.349 -6.091 -31.568 1.00 60.72 67 ALA A CA 1
ATOM 470 C C . ALA A 1 67 ? -2.866 -6.152 -31.831 1.00 60.72 67 ALA A C 1
ATOM 472 O O . ALA A 1 67 ? -3.282 -6.874 -32.726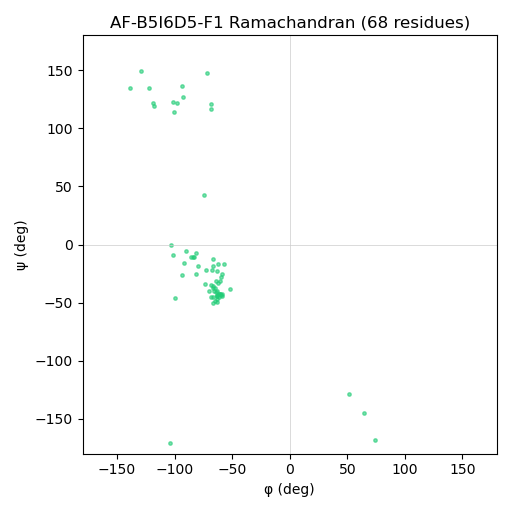 1.00 60.72 67 ALA A O 1
ATOM 473 N N . ALA A 1 68 ? -3.684 -5.422 -31.066 1.00 56.91 68 ALA A N 1
ATOM 474 C CA . ALA A 1 68 ? -5.130 -5.320 -31.279 1.00 56.91 68 ALA A CA 1
ATOM 475 C C . ALA A 1 68 ? -5.525 -4.232 -32.300 1.00 56.91 68 ALA A C 1
ATOM 477 O O . ALA A 1 68 ? -6.687 -4.159 -32.694 1.00 56.91 68 ALA A O 1
ATOM 478 N N . VAL A 1 69 ? -4.581 -3.370 -32.697 1.00 57.03 69 VAL A N 1
ATOM 479 C CA . VAL A 1 69 ? -4.794 -2.249 -33.633 1.00 57.03 69 VAL A CA 1
ATOM 480 C C . VAL A 1 69 ? -4.300 -2.569 -35.058 1.00 57.03 69 VAL A C 1
ATOM 482 O O . VAL A 1 69 ? -4.592 -1.812 -35.984 1.00 57.03 69 VAL A O 1
ATOM 485 N N . VAL A 1 70 ? -3.593 -3.689 -35.255 1.00 51.69 70 VAL A N 1
ATOM 486 C CA . VAL A 1 70 ? -3.186 -4.235 -36.570 1.00 51.69 70 VAL A C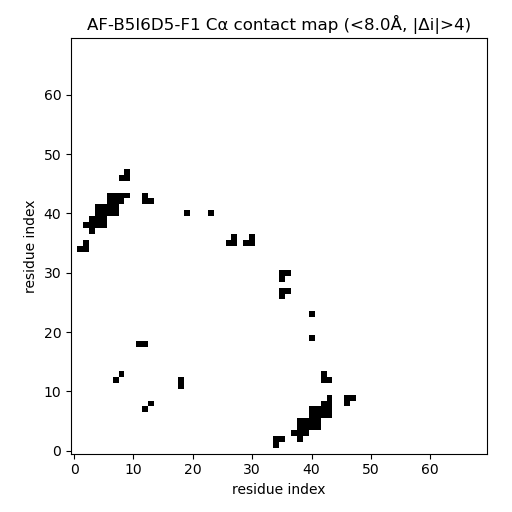A 1
ATOM 487 C C . VAL A 1 70 ? -4.043 -5.424 -36.975 1.00 51.69 70 VAL A C 1
ATOM 489 O O . VAL A 1 70 ? -4.230 -5.587 -38.200 1.00 51.69 70 VAL A O 1
#